Protein AF-A0A483HXH4-F1 (afdb_monomer_lite)

Organism: Klebsiella pneumoniae (NCBI:txid573)

Radius of gyration: 15.28 Å; chains: 1; bounding box: 39×33×40 Å

Sequence (122 aa):
MDLCNFKFITEDAIIRRRYWIDEIVKLSGHFVNDSSRVENEIIDEVKKSGSQALLDHLRLCTAIPESYDHDSSEEKLYSKYTDALISECFKYLGLNSIVLTERADAADVEVVCDSYSFVADA

Structure (mmCIF, N/CA/C/O backbone):
data_AF-A0A483HXH4-F1
#
_entry.id   AF-A0A483HXH4-F1
#
loop_
_atom_site.group_PDB
_atom_site.id
_atom_site.type_symbol
_atom_site.label_atom_id
_atom_site.label_alt_id
_atom_site.label_comp_id
_atom_site.label_asym_id
_atom_site.label_entity_id
_atom_site.label_seq_id
_atom_site.pdbx_PDB_ins_code
_atom_site.Cartn_x
_atom_site.Cartn_y
_atom_site.Cartn_z
_atom_site.occupancy
_atom_site.B_iso_or_equiv
_atom_site.auth_seq_id
_atom_site.auth_comp_id
_atom_site.auth_asym_id
_atom_site.auth_atom_id
_atom_site.pdbx_PDB_model_num
ATOM 1 N N . MET A 1 1 ? -21.772 -11.191 -22.559 1.00 46.03 1 MET A N 1
ATOM 2 C CA . MET A 1 1 ? -21.234 -11.458 -21.212 1.00 46.03 1 MET A CA 1
ATOM 3 C C . MET A 1 1 ? -22.047 -10.580 -20.281 1.00 46.03 1 MET A C 1
ATOM 5 O O . MET A 1 1 ? -21.958 -9.368 -20.418 1.00 46.03 1 MET A O 1
ATOM 9 N N . ASP A 1 2 ? -22.946 -11.160 -19.485 1.00 40.50 2 ASP A N 1
ATOM 10 C CA . ASP A 1 2 ? -23.796 -10.387 -18.573 1.00 40.50 2 ASP A CA 1
ATOM 11 C C . ASP A 1 2 ? -22.933 -9.786 -17.462 1.00 40.50 2 ASP A C 1
ATOM 13 O O . ASP A 1 2 ? -22.385 -10.499 -16.625 1.00 40.50 2 ASP A O 1
ATOM 17 N N . LEU A 1 3 ? -22.795 -8.461 -17.475 1.00 50.50 3 LEU A N 1
ATOM 18 C CA . LEU A 1 3 ? -22.014 -7.686 -16.503 1.00 50.50 3 LEU A CA 1
ATOM 19 C C . LEU A 1 3 ? -22.784 -7.433 -15.190 1.00 50.50 3 LEU A C 1
ATOM 21 O O . LEU A 1 3 ? -22.275 -6.768 -14.292 1.00 50.50 3 LEU A O 1
ATOM 25 N N . CYS A 1 4 ? -24.006 -7.958 -15.055 1.00 43.88 4 CYS A N 1
ATOM 26 C CA . CYS A 1 4 ? -24.961 -7.573 -14.012 1.00 43.88 4 CYS A CA 1
ATOM 27 C C . CYS A 1 4 ? -24.766 -8.215 -12.626 1.00 43.88 4 CYS A C 1
ATOM 29 O O . CYS A 1 4 ? -25.638 -8.037 -11.781 1.00 43.88 4 CYS A O 1
ATOM 31 N N . ASN A 1 5 ? -23.675 -8.941 -12.341 1.00 52.25 5 ASN A N 1
ATOM 32 C CA . ASN A 1 5 ? -23.517 -9.554 -11.011 1.00 52.25 5 ASN A CA 1
ATOM 33 C C . ASN A 1 5 ? -22.075 -9.672 -10.486 1.00 52.25 5 ASN A C 1
ATOM 35 O O . ASN A 1 5 ? -21.754 -10.600 -9.744 1.00 52.25 5 ASN A O 1
ATOM 39 N N . PHE A 1 6 ? -21.185 -8.743 -10.845 1.00 55.97 6 PHE A N 1
ATOM 40 C CA . PHE A 1 6 ? -19.881 -8.659 -10.184 1.00 55.97 6 PHE A CA 1
ATOM 41 C C . PHE A 1 6 ? -20.001 -7.844 -8.894 1.00 55.97 6 PHE A C 1
ATOM 43 O O . PHE A 1 6 ? -19.966 -6.614 -8.906 1.00 55.97 6 PHE A O 1
ATOM 50 N N . LYS A 1 7 ? -20.127 -8.529 -7.753 1.00 72.19 7 LYS A N 1
ATOM 51 C CA . LYS A 1 7 ? -19.935 -7.900 -6.441 1.00 72.19 7 LYS A CA 1
ATOM 52 C C . LYS A 1 7 ? -18.425 -7.704 -6.240 1.00 72.19 7 LYS A C 1
ATOM 54 O O . LYS A 1 7 ? -17.736 -8.592 -5.755 1.00 72.19 7 LYS A O 1
ATOM 59 N N . PHE A 1 8 ? -17.897 -6.567 -6.700 1.00 77.19 8 PHE A N 1
ATOM 60 C CA . PHE A 1 8 ? -16.458 -6.257 -6.645 1.00 77.19 8 PHE A CA 1
ATOM 61 C C . PHE A 1 8 ? -15.944 -6.018 -5.218 1.00 77.19 8 PHE A C 1
ATOM 63 O O . PHE A 1 8 ? -14.755 -6.172 -4.960 1.00 77.19 8 PHE A O 1
ATOM 70 N N . ILE A 1 9 ? -16.831 -5.667 -4.288 1.00 89.12 9 ILE A N 1
ATOM 71 C CA . ILE A 1 9 ? -16.510 -5.522 -2.867 1.00 89.12 9 ILE A CA 1
ATOM 72 C C . ILE A 1 9 ? -17.078 -6.741 -2.137 1.00 89.12 9 ILE A C 1
ATOM 74 O O . ILE A 1 9 ? -18.296 -6.898 -2.015 1.00 89.12 9 ILE A O 1
ATOM 78 N N . THR A 1 10 ? -16.189 -7.627 -1.698 1.00 91.94 10 THR A N 1
ATOM 79 C CA . THR A 1 10 ? -16.529 -8.821 -0.915 1.00 91.94 10 THR A CA 1
ATOM 80 C C . THR A 1 10 ? -16.633 -8.478 0.572 1.00 91.94 10 THR A C 1
ATOM 82 O O . THR A 1 10 ? -16.179 -7.421 1.010 1.00 91.94 10 THR A O 1
ATOM 85 N N . GLU A 1 11 ? -17.215 -9.375 1.372 1.00 92.75 11 GLU A N 1
ATOM 86 C CA . GLU A 1 11 ? -17.201 -9.210 2.835 1.00 92.75 11 GLU A CA 1
ATOM 87 C C . GLU A 1 11 ? -15.768 -9.232 3.386 1.00 92.75 11 GLU A C 1
ATOM 89 O O . GLU A 1 11 ? -15.443 -8.446 4.271 1.00 92.75 11 GLU A O 1
ATOM 94 N N . ASP A 1 12 ? -14.884 -10.045 2.800 1.00 92.50 12 ASP A N 1
ATOM 95 C CA . ASP A 1 12 ? -13.464 -10.083 3.165 1.00 92.50 12 ASP A CA 1
ATOM 96 C C . ASP A 1 12 ? -12.773 -8.737 2.911 1.00 92.50 12 ASP A C 1
ATOM 98 O O . ASP A 1 12 ? -12.000 -8.284 3.753 1.00 92.50 12 ASP A O 1
ATOM 102 N N . ALA A 1 13 ? -13.102 -8.047 1.811 1.00 93.94 13 ALA A N 1
ATOM 103 C CA . ALA A 1 13 ? -12.581 -6.710 1.535 1.00 93.94 13 ALA A CA 1
ATOM 104 C C . ALA A 1 13 ? -13.044 -5.691 2.589 1.00 93.94 13 ALA A C 1
ATOM 106 O O . ALA A 1 13 ? -12.256 -4.867 3.051 1.00 93.94 13 ALA A O 1
ATOM 107 N N . ILE A 1 14 ? -14.306 -5.777 3.026 1.00 94.75 14 ILE A N 1
ATOM 108 C CA . ILE A 1 14 ? -14.851 -4.918 4.089 1.00 94.75 14 ILE A CA 1
ATOM 109 C C . ILE A 1 14 ? -14.162 -5.211 5.429 1.00 94.75 14 ILE A C 1
ATOM 111 O O . ILE A 1 14 ? -13.817 -4.283 6.161 1.00 94.75 14 ILE A O 1
ATOM 115 N N . ILE A 1 15 ? -13.945 -6.488 5.757 1.00 95.56 15 ILE A N 1
ATOM 116 C CA . ILE A 1 15 ? -13.245 -6.907 6.978 1.00 95.56 15 ILE A CA 1
ATOM 117 C C . ILE A 1 15 ? -11.795 -6.414 6.954 1.00 95.56 15 ILE A C 1
ATOM 119 O O . ILE A 1 15 ? -11.352 -5.803 7.927 1.00 95.56 15 ILE A O 1
ATOM 123 N N . ARG A 1 16 ? -11.083 -6.608 5.837 1.00 95.31 16 ARG A N 1
ATOM 124 C CA . ARG A 1 16 ? -9.712 -6.118 5.641 1.00 95.31 16 ARG A CA 1
ATOM 125 C C . ARG A 1 16 ? -9.647 -4.605 5.803 1.00 95.31 16 ARG A C 1
ATOM 127 O O . ARG A 1 16 ? -8.813 -4.109 6.553 1.00 95.31 16 ARG A O 1
ATOM 134 N N . ARG A 1 17 ? -10.568 -3.870 5.171 1.00 95.25 17 ARG A N 1
ATOM 135 C CA . ARG A 1 17 ? -10.633 -2.410 5.291 1.00 95.25 17 ARG A CA 1
ATOM 136 C C . ARG A 1 17 ? -10.779 -1.972 6.743 1.00 95.25 17 ARG A C 1
ATOM 138 O O . ARG A 1 17 ? -10.020 -1.112 7.168 1.00 95.25 17 ARG A O 1
ATOM 145 N N . ARG A 1 18 ? -11.712 -2.563 7.499 1.00 95.19 18 ARG A N 1
ATOM 146 C CA . ARG A 1 18 ? -11.912 -2.243 8.926 1.00 95.19 18 ARG A CA 1
ATOM 147 C C . ARG A 1 18 ? -10.666 -2.529 9.754 1.00 95.19 18 ARG A C 1
ATOM 149 O O . ARG A 1 18 ? -10.249 -1.663 10.508 1.00 95.19 18 ARG A O 1
ATOM 156 N N . TYR A 1 19 ? -10.051 -3.696 9.557 1.00 95.38 19 TYR A N 1
ATOM 157 C CA . TYR A 1 19 ? -8.798 -4.034 10.228 1.00 95.38 19 TYR A CA 1
ATOM 158 C C . TYR A 1 19 ? -7.737 -2.953 10.001 1.00 95.38 19 TYR A C 1
ATOM 160 O O . TYR A 1 19 ? -7.151 -2.477 10.961 1.00 95.38 19 TYR A O 1
ATOM 168 N N . TRP A 1 20 ? -7.537 -2.514 8.757 1.00 95.00 20 TRP A N 1
ATOM 169 C CA . TRP A 1 20 ? -6.526 -1.505 8.444 1.00 95.00 20 TRP A CA 1
ATOM 170 C C . TRP A 1 20 ? -6.863 -0.106 8.969 1.00 95.00 20 TRP A C 1
ATOM 172 O O . TRP A 1 20 ? -5.947 0.617 9.349 1.00 95.00 20 TRP A O 1
ATOM 182 N N . ILE A 1 21 ? -8.149 0.261 9.068 1.00 94.38 21 ILE A N 1
ATOM 183 C CA . ILE A 1 21 ? -8.556 1.488 9.782 1.00 94.38 21 ILE A CA 1
ATOM 184 C C . ILE A 1 21 ? -8.064 1.437 11.231 1.00 94.38 21 ILE A C 1
ATOM 186 O O . ILE A 1 21 ? -7.478 2.402 11.719 1.00 94.38 21 ILE A O 1
ATOM 190 N N . ASP A 1 22 ? -8.279 0.305 11.897 1.00 93.19 22 ASP A N 1
ATOM 191 C CA . ASP A 1 22 ? -7.934 0.119 13.306 1.00 93.19 22 ASP A CA 1
ATOM 192 C C . ASP A 1 22 ? -6.429 -0.136 13.523 1.00 93.19 22 ASP A C 1
ATOM 194 O O . ASP A 1 22 ? -5.895 0.117 14.602 1.00 93.19 22 ASP A O 1
ATOM 198 N N . GLU A 1 23 ? -5.723 -0.657 12.521 1.00 92.50 23 GLU A N 1
ATOM 199 C CA . GLU A 1 23 ? -4.291 -0.964 12.596 1.00 92.50 23 GLU A CA 1
ATOM 200 C C . GLU A 1 23 ? -3.422 0.283 12.405 1.00 92.50 23 GLU A C 1
ATOM 202 O O . GLU A 1 23 ? -2.422 0.465 13.107 1.00 92.50 23 GLU A O 1
ATOM 207 N N . ILE A 1 24 ? -3.827 1.181 11.502 1.00 89.06 24 ILE A N 1
ATOM 208 C CA . ILE A 1 24 ? -3.120 2.442 11.237 1.00 89.06 24 ILE A CA 1
ATOM 209 C C . ILE A 1 24 ? -3.109 3.333 12.486 1.00 89.06 24 ILE A C 1
ATOM 211 O O . ILE A 1 24 ? -2.099 3.963 12.780 1.00 89.06 24 ILE A O 1
ATOM 215 N N . VAL A 1 25 ? -4.168 3.320 13.301 1.00 86.88 25 VAL A N 1
ATOM 216 C CA . VAL A 1 25 ? -4.222 4.129 14.534 1.00 86.88 25 VAL A CA 1
ATOM 217 C C . VAL A 1 25 ? -3.348 3.594 15.675 1.00 86.88 25 VAL A C 1
ATOM 219 O O . VAL A 1 25 ? -3.202 4.253 16.704 1.00 86.88 25 VAL A O 1
ATOM 222 N N . LYS A 1 26 ? -2.729 2.412 15.530 1.00 85.31 26 LYS A N 1
ATOM 223 C CA . LYS A 1 26 ? -1.786 1.872 16.525 1.00 85.31 26 LYS A CA 1
ATOM 224 C C . LYS A 1 26 ? -0.424 2.551 16.386 1.00 85.31 26 LYS A C 1
ATOM 226 O O . LYS A 1 26 ? 0.544 1.971 15.893 1.00 85.31 26 LYS A O 1
ATOM 231 N N . LEU A 1 27 ? -0.369 3.809 16.805 1.00 73.88 27 LEU A N 1
ATOM 232 C CA . LEU A 1 27 ? 0.818 4.653 16.735 1.00 73.88 27 LEU A CA 1
ATOM 233 C C . LEU A 1 27 ? 1.794 4.326 17.869 1.00 73.88 27 LEU A C 1
ATOM 235 O O . LEU A 1 27 ? 1.414 4.261 19.039 1.00 73.88 27 LEU A O 1
ATOM 239 N N . SER A 1 28 ? 3.078 4.195 17.536 1.00 71.75 28 SER A N 1
ATOM 240 C CA . SER A 1 28 ? 4.156 4.176 18.534 1.00 71.75 28 SER A CA 1
ATOM 241 C C . SER A 1 28 ? 4.485 5.577 19.067 1.00 71.75 28 SER A C 1
ATOM 243 O O . SER A 1 28 ? 5.221 5.708 20.045 1.00 71.75 28 SER A O 1
ATOM 245 N N . GLY A 1 29 ? 3.956 6.624 18.420 1.00 75.12 29 GLY A N 1
ATOM 246 C CA . GLY A 1 29 ? 4.299 8.027 18.666 1.00 75.12 29 GLY A CA 1
ATOM 247 C C . GLY A 1 29 ? 5.507 8.505 17.852 1.00 75.12 29 GLY A C 1
ATOM 248 O O . GLY A 1 29 ? 5.912 9.662 17.968 1.00 75.12 29 GLY A O 1
ATOM 249 N N . HIS A 1 30 ? 6.075 7.641 17.005 1.00 84.06 30 HIS A N 1
ATOM 250 C CA . HIS A 1 30 ? 7.209 7.942 16.140 1.00 84.06 30 HIS A CA 1
ATOM 251 C C . HIS A 1 30 ? 6.824 7.726 14.678 1.00 84.06 30 HIS A C 1
ATOM 253 O O . HIS A 1 30 ? 7.030 6.649 14.123 1.00 84.06 30 HIS A O 1
ATOM 259 N N . PHE A 1 31 ? 6.345 8.790 14.030 1.00 84.62 31 PHE A N 1
ATOM 260 C CA . PHE A 1 31 ? 5.771 8.731 12.682 1.00 84.62 31 PHE A CA 1
ATOM 261 C C . PHE A 1 31 ? 6.626 7.982 11.648 1.00 84.62 31 PHE A C 1
ATOM 263 O O . PHE A 1 31 ? 6.089 7.238 10.836 1.00 84.62 31 PHE A O 1
ATOM 270 N N . VAL A 1 32 ? 7.950 8.178 11.648 1.00 84.31 32 VAL A N 1
ATOM 271 C CA . VAL A 1 32 ? 8.848 7.503 10.689 1.00 84.31 32 VAL A CA 1
ATOM 272 C C . VAL A 1 32 ? 8.812 5.988 10.892 1.00 84.31 32 VAL A C 1
ATOM 274 O O . VAL A 1 32 ? 8.650 5.245 9.930 1.00 84.31 32 VAL A O 1
ATOM 277 N N . ASN A 1 33 ? 8.889 5.537 12.145 1.00 87.75 33 ASN A N 1
ATOM 278 C CA . ASN A 1 33 ? 8.805 4.117 12.477 1.00 87.75 33 ASN A CA 1
ATOM 279 C C . ASN A 1 33 ? 7.417 3.564 12.144 1.00 87.75 33 ASN A C 1
ATOM 281 O O . ASN A 1 33 ? 7.315 2.465 11.607 1.00 87.75 33 ASN A O 1
ATOM 285 N N . ASP A 1 34 ? 6.365 4.334 12.429 1.00 89.44 34 ASP A N 1
ATOM 286 C CA . ASP A 1 34 ? 4.987 3.950 12.128 1.00 89.44 34 ASP A CA 1
ATOM 287 C C . ASP A 1 34 ? 4.758 3.823 10.610 1.00 89.44 34 ASP A C 1
ATOM 289 O O . ASP A 1 34 ? 4.138 2.861 10.166 1.00 89.44 34 ASP A O 1
ATOM 293 N N . SER A 1 35 ? 5.338 4.718 9.801 1.00 89.94 35 SER A N 1
ATOM 294 C CA . SER A 1 35 ? 5.276 4.657 8.330 1.00 89.94 35 SER A CA 1
ATOM 295 C C . SER A 1 35 ? 5.971 3.409 7.793 1.00 89.94 35 SER A C 1
ATOM 297 O O . SER A 1 35 ? 5.383 2.650 7.026 1.00 89.94 35 SER A O 1
ATOM 299 N N . SER A 1 36 ? 7.200 3.144 8.250 1.00 91.75 36 SER A N 1
ATOM 300 C CA . SER A 1 36 ? 7.933 1.938 7.855 1.00 91.75 36 SER A CA 1
ATOM 301 C C . SER A 1 36 ? 7.239 0.658 8.325 1.00 91.75 36 SER A C 1
ATOM 303 O O . SER A 1 36 ? 7.299 -0.361 7.640 1.00 91.75 36 SER A O 1
ATOM 305 N N . ARG A 1 37 ? 6.577 0.675 9.488 1.00 93.06 37 ARG A N 1
ATOM 306 C CA . ARG A 1 37 ? 5.769 -0.452 9.971 1.00 93.06 37 ARG A CA 1
ATOM 307 C C . ARG A 1 37 ? 4.610 -0.735 9.018 1.00 93.06 37 ARG A C 1
ATOM 309 O O . ARG A 1 37 ? 4.483 -1.865 8.560 1.00 93.06 37 ARG A O 1
ATOM 316 N N . VAL A 1 38 ? 3.817 0.287 8.700 1.00 92.31 38 VAL A N 1
ATOM 317 C CA . VAL A 1 38 ? 2.667 0.186 7.789 1.00 92.31 38 VAL A CA 1
ATOM 318 C C . VAL A 1 38 ? 3.087 -0.363 6.426 1.00 92.31 38 VAL A C 1
ATOM 320 O O . VAL A 1 38 ? 2.478 -1.316 5.946 1.00 92.31 38 VAL A O 1
ATOM 323 N N . GLU A 1 39 ? 4.164 0.163 5.836 1.00 93.00 39 GLU A N 1
ATOM 324 C CA . GLU A 1 39 ? 4.689 -0.324 4.554 1.00 93.00 39 GLU A CA 1
ATOM 325 C C . GLU A 1 39 ? 5.037 -1.822 4.611 1.00 93.00 39 GLU A C 1
ATOM 327 O O . GLU A 1 39 ? 4.584 -2.607 3.775 1.00 93.00 39 GLU A O 1
ATOM 332 N N . ASN A 1 40 ? 5.787 -2.248 5.634 1.00 93.75 40 ASN A N 1
ATOM 333 C CA . ASN A 1 40 ? 6.171 -3.651 5.797 1.00 93.75 40 ASN A CA 1
ATOM 334 C C . ASN A 1 40 ? 4.962 -4.574 6.014 1.00 93.75 40 ASN A C 1
ATOM 336 O O . ASN A 1 40 ? 4.942 -5.688 5.492 1.00 93.75 40 ASN A O 1
ATOM 340 N N . GLU A 1 41 ? 3.948 -4.126 6.754 1.00 94.38 41 GLU A N 1
ATOM 341 C CA . GLU A 1 41 ? 2.734 -4.909 6.991 1.00 94.38 41 GLU A CA 1
ATOM 342 C C . GLU A 1 41 ? 1.919 -5.123 5.706 1.00 94.38 41 GLU A C 1
ATOM 344 O O . GLU A 1 41 ? 1.446 -6.240 5.479 1.00 94.38 41 GLU A O 1
ATOM 349 N N . ILE A 1 42 ? 1.812 -4.114 4.827 1.00 92.56 42 ILE A N 1
ATOM 350 C CA . ILE A 1 42 ? 1.161 -4.265 3.511 1.00 92.56 42 ILE A CA 1
ATOM 351 C C . ILE A 1 42 ? 1.944 -5.264 2.662 1.00 92.56 42 ILE A C 1
ATOM 353 O O . ILE A 1 42 ? 1.359 -6.195 2.105 1.00 92.56 42 ILE A O 1
ATOM 357 N N . ILE A 1 43 ? 3.268 -5.097 2.587 1.00 92.06 43 ILE A N 1
ATOM 358 C CA . ILE A 1 43 ? 4.156 -5.990 1.834 1.00 92.06 43 ILE A CA 1
ATOM 359 C C . ILE A 1 43 ? 3.958 -7.440 2.291 1.00 92.06 43 ILE A C 1
ATOM 361 O O . ILE A 1 43 ? 3.807 -8.351 1.472 1.00 92.06 43 ILE A O 1
ATOM 365 N N . ASP A 1 44 ? 3.945 -7.670 3.601 1.00 94.56 44 ASP A N 1
ATOM 366 C CA . ASP A 1 44 ? 3.762 -8.998 4.175 1.00 94.56 44 ASP A CA 1
ATOM 367 C C . ASP A 1 44 ? 2.364 -9.561 3.911 1.00 94.56 44 ASP A C 1
ATOM 369 O O . ASP A 1 44 ? 2.221 -10.753 3.622 1.00 94.56 44 ASP A O 1
ATOM 373 N N . GLU A 1 45 ? 1.325 -8.735 3.995 1.00 94.00 45 GLU A N 1
ATOM 374 C CA . GLU A 1 45 ? -0.046 -9.146 3.711 1.00 94.00 45 GLU A CA 1
ATOM 375 C C . GLU A 1 45 ? -0.233 -9.523 2.238 1.00 94.00 45 GLU A C 1
ATOM 377 O O . GLU A 1 45 ? -0.817 -10.574 1.957 1.00 94.00 45 GLU A O 1
ATOM 382 N N . VAL A 1 46 ? 0.298 -8.724 1.307 1.00 90.88 46 VAL A N 1
ATOM 383 C CA . VAL A 1 46 ? 0.250 -8.988 -0.139 1.00 90.88 46 VAL A CA 1
ATOM 384 C C . VAL A 1 46 ? 1.051 -10.244 -0.481 1.00 90.88 46 VAL A C 1
ATOM 386 O O . VAL A 1 46 ? 0.565 -11.092 -1.230 1.00 90.88 46 VAL A O 1
ATOM 389 N N . LYS A 1 47 ? 2.227 -10.450 0.129 1.00 91.31 47 LYS A N 1
ATOM 390 C CA . LYS A 1 47 ? 2.998 -11.698 -0.020 1.00 91.31 47 LYS A CA 1
ATOM 391 C C . LYS A 1 47 ? 2.227 -12.929 0.465 1.00 91.31 47 LYS A C 1
ATOM 393 O O . LYS A 1 47 ? 2.318 -13.983 -0.160 1.00 91.31 47 LYS A O 1
ATOM 398 N N . LYS A 1 48 ? 1.483 -12.818 1.572 1.00 93.50 48 LYS A N 1
ATOM 399 C CA . LYS A 1 48 ? 0.721 -13.934 2.169 1.00 93.50 48 LYS A CA 1
ATOM 400 C C . LYS A 1 48 ? -0.595 -14.220 1.445 1.00 93.50 48 LYS A C 1
ATOM 402 O O . LYS A 1 48 ? -0.956 -15.379 1.272 1.00 93.50 48 LYS A O 1
ATOM 407 N N . SER A 1 49 ? -1.318 -13.173 1.058 1.00 91.31 49 SER A N 1
ATOM 408 C CA . SER A 1 49 ? -2.703 -13.248 0.568 1.00 91.31 49 SER A CA 1
ATOM 409 C C . SER A 1 49 ? -2.816 -13.102 -0.952 1.00 91.31 49 SER A C 1
ATOM 411 O O . SER A 1 49 ? -3.893 -13.291 -1.518 1.00 91.31 49 SER A O 1
ATOM 413 N N . GLY A 1 50 ? -1.713 -12.765 -1.621 1.00 89.94 50 GLY A N 1
ATOM 414 C CA . GLY A 1 50 ? -1.651 -12.558 -3.059 1.00 89.94 50 GLY A CA 1
ATOM 415 C C . GLY A 1 50 ? -2.385 -11.302 -3.529 1.00 89.94 50 GLY A C 1
ATOM 416 O O . GLY A 1 50 ? -2.748 -10.409 -2.761 1.00 89.94 50 GLY A O 1
ATOM 417 N N . SER A 1 51 ? -2.635 -11.257 -4.835 1.00 90.38 51 SER A N 1
ATOM 418 C CA . SER A 1 51 ? -3.205 -10.100 -5.533 1.00 90.38 51 SER A CA 1
ATOM 419 C C . SER A 1 51 ? -4.622 -9.729 -5.117 1.00 90.38 51 SER A C 1
ATOM 421 O O . SER A 1 51 ? -5.036 -8.590 -5.317 1.00 90.38 51 SER A O 1
ATOM 423 N N . GLN A 1 52 ? -5.364 -10.656 -4.507 1.00 92.12 52 GLN A N 1
ATOM 424 C CA . GLN A 1 52 ? -6.701 -10.356 -4.013 1.00 92.12 52 GLN A CA 1
ATOM 425 C C . GLN A 1 52 ? -6.659 -9.338 -2.868 1.00 92.12 52 GLN A C 1
ATOM 427 O O . GLN A 1 52 ? -7.470 -8.420 -2.870 1.00 92.12 52 GLN A O 1
ATOM 432 N N . ALA A 1 53 ? -5.689 -9.430 -1.949 1.00 93.81 53 ALA A N 1
ATOM 433 C CA . ALA A 1 53 ? -5.546 -8.436 -0.882 1.00 93.81 53 ALA A CA 1
ATOM 434 C C . ALA A 1 53 ? -5.232 -7.044 -1.441 1.00 93.81 53 ALA A C 1
ATOM 436 O O . ALA A 1 53 ? -5.828 -6.060 -1.015 1.00 93.81 53 ALA A O 1
ATOM 437 N N . LEU A 1 54 ? -4.364 -6.973 -2.452 1.00 94.44 54 LEU A N 1
ATOM 438 C CA . LEU A 1 54 ? -4.043 -5.725 -3.139 1.00 94.44 54 LEU A CA 1
ATOM 439 C C . LEU A 1 54 ? -5.285 -5.104 -3.806 1.00 94.44 54 LEU A C 1
ATOM 441 O O . LEU A 1 54 ? -5.523 -3.905 -3.683 1.00 94.44 54 LEU A O 1
ATOM 445 N N . LEU A 1 55 ? -6.114 -5.921 -4.467 1.00 94.06 55 LEU A N 1
ATOM 446 C CA . LEU A 1 55 ? -7.377 -5.469 -5.061 1.00 94.06 55 LEU A CA 1
ATOM 447 C C . LEU A 1 55 ? -8.401 -5.019 -4.012 1.00 94.06 55 LEU A C 1
ATOM 449 O O . LEU A 1 55 ? -9.112 -4.044 -4.251 1.00 94.06 55 LEU A O 1
ATOM 453 N N . ASP A 1 56 ? -8.503 -5.723 -2.883 1.00 95.06 56 ASP A N 1
ATOM 454 C CA . ASP A 1 56 ? -9.403 -5.357 -1.784 1.00 95.06 56 ASP A CA 1
ATOM 455 C C . ASP A 1 56 ? -9.057 -3.964 -1.247 1.00 95.06 56 ASP A C 1
ATOM 457 O O . ASP A 1 56 ? -9.941 -3.123 -1.082 1.00 95.06 56 ASP A O 1
ATOM 461 N N . HIS A 1 57 ? -7.762 -3.719 -1.034 1.00 95.50 57 HIS A N 1
ATOM 462 C CA . HIS A 1 57 ? -7.233 -2.427 -0.615 1.00 95.50 57 HIS A CA 1
ATOM 463 C C . HIS A 1 57 ? -7.512 -1.329 -1.635 1.00 95.50 57 HIS A C 1
ATOM 465 O O . HIS A 1 57 ? -8.171 -0.349 -1.300 1.00 95.50 57 HIS A O 1
ATOM 471 N N . LEU A 1 58 ? -7.096 -1.518 -2.892 1.00 94.06 58 LEU A N 1
ATOM 472 C CA . LEU A 1 58 ? -7.259 -0.527 -3.965 1.00 94.06 58 LEU A CA 1
ATOM 473 C C . LEU A 1 58 ? -8.710 -0.074 -4.156 1.00 94.06 58 LEU A C 1
ATOM 475 O O . LEU A 1 58 ? -8.973 1.074 -4.502 1.00 94.06 58 LEU A O 1
ATOM 479 N N . ARG A 1 59 ? -9.672 -0.977 -3.950 1.00 93.50 59 ARG A N 1
ATOM 480 C CA . ARG A 1 59 ? -11.102 -0.670 -4.100 1.00 93.50 59 ARG A CA 1
ATOM 481 C C . ARG A 1 59 ? -11.650 0.225 -2.991 1.00 93.50 59 ARG A C 1
ATOM 483 O O . ARG A 1 59 ? -12.717 0.801 -3.179 1.00 93.50 59 ARG A O 1
ATOM 490 N N . LEU A 1 60 ? -10.985 0.283 -1.837 1.00 94.56 60 LEU A N 1
ATOM 491 C CA . LEU A 1 60 ? -11.522 0.879 -0.610 1.00 94.56 60 LEU A CA 1
ATOM 492 C C . LEU A 1 60 ? -10.593 1.921 0.033 1.00 94.56 60 LEU A C 1
ATOM 494 O O . LEU A 1 60 ? -11.011 2.580 0.988 1.00 94.56 60 LEU A O 1
ATOM 498 N N . CYS A 1 61 ? -9.360 2.080 -0.456 1.00 93.75 61 CYS A N 1
ATOM 499 C CA . CYS A 1 61 ? -8.355 2.946 0.157 1.00 93.75 61 CYS A CA 1
ATOM 500 C C . CYS A 1 61 ? -8.570 4.443 -0.118 1.00 93.75 61 CYS A C 1
ATOM 502 O O . CYS A 1 61 ? -8.124 5.266 0.671 1.00 93.75 61 CYS A O 1
ATOM 504 N N . THR A 1 62 ? -9.290 4.817 -1.178 1.00 89.69 62 THR A N 1
ATOM 505 C CA . THR A 1 62 ? -9.415 6.223 -1.616 1.00 89.69 62 THR A CA 1
ATOM 506 C C . THR A 1 62 ? -10.294 7.088 -0.710 1.00 89.69 62 THR A C 1
ATOM 508 O O . THR A 1 62 ? -10.316 8.306 -0.849 1.00 89.69 62 THR A O 1
ATOM 511 N N . ALA A 1 63 ? -11.066 6.473 0.189 1.00 91.38 63 ALA A N 1
ATOM 512 C CA . ALA A 1 63 ? -11.880 7.177 1.170 1.00 91.38 63 ALA A CA 1
ATOM 513 C C . ALA A 1 63 ? -11.180 7.142 2.532 1.00 91.38 63 ALA A C 1
ATOM 515 O O . ALA A 1 63 ? -11.186 6.105 3.211 1.00 91.38 63 ALA A O 1
ATOM 516 N N . ILE A 1 64 ? -10.584 8.274 2.919 1.00 92.88 64 ILE A N 1
ATOM 517 C CA . ILE A 1 64 ? -10.019 8.472 4.258 1.00 92.88 64 ILE A CA 1
ATOM 518 C C . ILE A 1 64 ? -11.146 8.304 5.296 1.00 92.88 64 ILE A C 1
ATOM 520 O O . ILE A 1 64 ? -12.243 8.829 5.086 1.00 92.88 64 ILE A O 1
ATOM 524 N N . PRO A 1 65 ? -10.931 7.551 6.391 1.00 94.12 65 PRO A N 1
ATOM 525 C CA . PRO A 1 65 ? -11.930 7.397 7.444 1.00 94.12 65 PRO A CA 1
ATOM 526 C C . PRO A 1 65 ? -12.311 8.732 8.085 1.00 94.12 65 PRO A C 1
ATOM 528 O O . PRO A 1 65 ? -11.453 9.438 8.601 1.00 94.12 65 PRO A O 1
ATOM 531 N N . GLU A 1 66 ? -13.611 9.021 8.167 1.00 93.94 66 GLU A N 1
ATOM 532 C CA . GLU A 1 66 ? -14.134 10.205 8.876 1.00 93.94 66 GLU A CA 1
ATOM 533 C C . GLU A 1 66 ? -13.830 10.192 10.385 1.00 93.94 66 GLU A C 1
ATOM 535 O O . GLU A 1 66 ? -13.966 11.207 11.058 1.00 93.94 66 GLU A O 1
ATOM 540 N N . SER A 1 67 ? -13.435 9.039 10.932 1.00 93.19 67 SER A N 1
ATOM 541 C CA . SER A 1 67 ? -12.989 8.903 12.319 1.00 93.19 67 SER A CA 1
ATOM 542 C C . SER A 1 67 ? -11.605 9.496 12.580 1.00 93.19 67 SER A C 1
ATOM 544 O O . SER A 1 67 ? -11.208 9.573 13.740 1.00 93.19 67 SER A O 1
ATOM 546 N N . TYR A 1 68 ? -10.840 9.831 11.539 1.00 93.69 68 TYR A N 1
ATOM 547 C CA . TYR A 1 68 ? -9.544 10.482 11.693 1.00 93.69 68 TYR A CA 1
ATOM 548 C C . TYR A 1 68 ? -9.743 11.992 11.726 1.00 93.69 68 TYR A C 1
ATOM 550 O O . TYR A 1 68 ? -10.358 12.565 10.827 1.00 93.69 68 TYR A O 1
ATOM 558 N N . ASP A 1 69 ? -9.218 12.635 12.768 1.00 93.69 69 ASP A N 1
ATOM 559 C CA . ASP A 1 69 ? -9.251 14.089 12.868 1.00 93.69 69 ASP A CA 1
ATOM 560 C C . ASP A 1 69 ? -8.425 14.716 11.738 1.00 93.69 69 ASP A C 1
ATOM 562 O O . ASP A 1 69 ? -7.416 14.162 11.289 1.00 93.69 69 ASP A O 1
ATOM 566 N N . HIS A 1 70 ? -8.835 15.901 11.297 1.00 93.00 70 HIS A N 1
ATOM 567 C CA . HIS A 1 70 ? -8.112 16.629 10.263 1.00 93.00 70 HIS A CA 1
ATOM 568 C C . HIS A 1 70 ? -6.699 17.015 10.733 1.00 93.00 70 HIS A C 1
ATOM 570 O O . HIS A 1 70 ? -6.520 17.514 11.845 1.00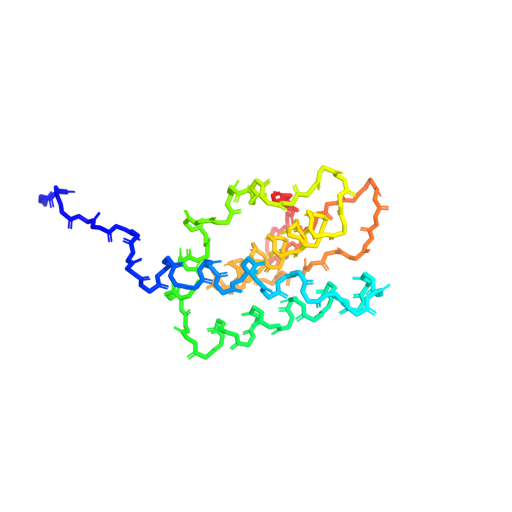 93.00 70 HIS A O 1
ATOM 576 N N . ASP A 1 71 ? -5.709 16.808 9.867 1.00 89.06 71 ASP A N 1
ATOM 577 C CA . ASP A 1 71 ? -4.269 16.975 10.093 1.00 89.06 71 ASP A CA 1
ATOM 578 C C . ASP A 1 71 ? -3.677 16.049 11.181 1.00 89.06 71 ASP A C 1
ATOM 580 O O . ASP A 1 71 ? -2.551 16.249 11.662 1.00 89.06 71 ASP A O 1
ATOM 584 N N . SER A 1 72 ? -4.409 15.001 11.563 1.00 92.19 72 SER A N 1
ATOM 585 C CA . SER A 1 72 ? -3.976 14.030 12.570 1.00 92.19 72 SER A CA 1
ATOM 586 C C . SER A 1 72 ? -2.807 13.159 12.096 1.00 92.19 72 SER A C 1
ATOM 588 O O . SER A 1 72 ? -2.465 13.091 10.910 1.00 92.19 72 SER A O 1
ATOM 590 N N . SER A 1 73 ? -2.146 12.486 13.043 1.00 92.12 73 SER A N 1
ATOM 591 C CA . SER A 1 73 ? -1.062 11.555 12.696 1.00 92.12 73 SER A CA 1
ATOM 592 C C . SER A 1 73 ? -1.611 10.327 11.972 1.00 92.12 73 SER A C 1
ATOM 594 O O . SER A 1 73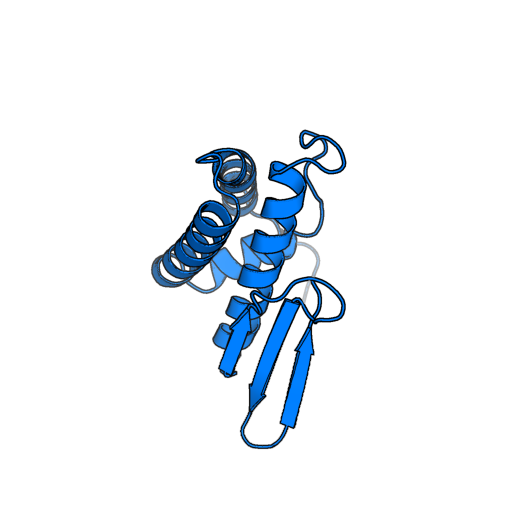 ? -0.942 9.778 11.104 1.00 92.12 73 SER A O 1
ATOM 596 N N . GLU A 1 74 ? -2.839 9.948 12.301 1.00 93.06 74 GLU A N 1
ATOM 597 C CA . GLU A 1 74 ? -3.638 8.882 11.722 1.00 93.06 74 GLU A CA 1
ATOM 598 C C . GLU A 1 74 ? -3.965 9.179 10.256 1.00 93.06 74 GLU A C 1
ATOM 600 O O . GLU A 1 74 ? -3.701 8.338 9.402 1.00 93.06 74 GLU A O 1
ATOM 605 N N . GLU A 1 75 ? -4.452 10.387 9.943 1.00 93.44 75 GLU A N 1
ATOM 606 C CA . GLU A 1 75 ? -4.698 10.824 8.560 1.00 93.44 75 GLU A CA 1
ATOM 607 C C . GLU A 1 75 ? -3.399 10.813 7.740 1.00 93.44 75 GLU A C 1
ATOM 609 O O . GLU A 1 75 ? -3.340 10.217 6.666 1.00 93.44 75 GLU A O 1
ATOM 614 N N . LYS A 1 76 ? -2.315 11.383 8.280 1.00 92.12 76 LYS A N 1
ATOM 615 C CA . LYS A 1 76 ? -1.002 11.408 7.609 1.00 92.12 76 LYS A CA 1
ATOM 616 C C . LYS A 1 76 ? -0.435 10.007 7.380 1.00 92.12 76 LYS A C 1
ATOM 618 O O . LYS A 1 76 ? 0.190 9.749 6.353 1.00 92.12 76 LYS A O 1
ATOM 623 N N . LEU A 1 77 ? -0.612 9.107 8.344 1.00 93.50 77 LEU A N 1
ATOM 624 C CA . LEU A 1 77 ? -0.155 7.727 8.227 1.00 93.50 77 LEU A CA 1
ATOM 625 C C . LEU A 1 77 ? -1.027 6.934 7.249 1.00 93.50 77 LEU A C 1
ATOM 627 O O . LEU A 1 77 ? -0.515 6.073 6.540 1.00 93.50 77 LEU A O 1
ATOM 631 N N . TYR A 1 78 ? -2.314 7.266 7.154 1.00 94.75 78 TYR A N 1
ATOM 632 C CA . TYR A 1 78 ? -3.209 6.726 6.142 1.00 94.75 78 TYR A CA 1
ATOM 633 C C . TYR A 1 78 ? -2.772 7.105 4.720 1.00 94.75 78 TYR A C 1
ATOM 635 O O . TYR A 1 78 ? -2.778 6.247 3.842 1.00 94.75 78 TYR A O 1
ATOM 643 N N . SER A 1 79 ? -2.299 8.336 4.503 1.00 93.12 79 SER A N 1
ATOM 644 C CA . SER A 1 79 ? -1.651 8.708 3.236 1.00 93.12 79 SER A CA 1
ATOM 645 C C . SER A 1 79 ? -0.384 7.881 2.978 1.00 93.12 79 SER A C 1
ATOM 647 O O . SER A 1 79 ? -0.194 7.349 1.894 1.00 93.12 79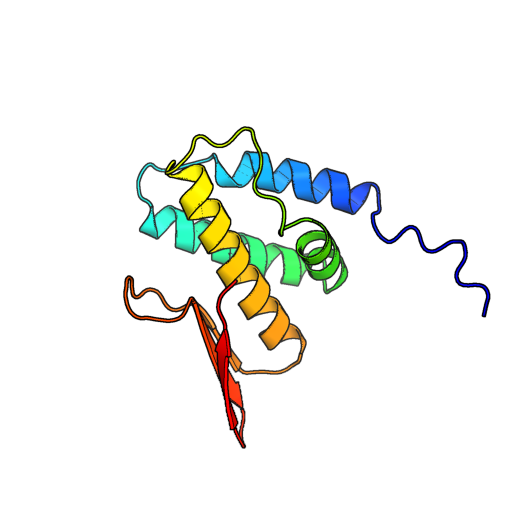 SER A O 1
ATOM 649 N N . LYS A 1 80 ? 0.459 7.636 3.991 1.00 92.94 80 LYS A N 1
ATOM 650 C CA . LYS A 1 80 ? 1.641 6.764 3.804 1.00 92.94 80 LYS A CA 1
ATOM 651 C C . LYS A 1 80 ? 1.290 5.303 3.517 1.00 92.94 80 LYS A C 1
ATOM 653 O O . LYS A 1 80 ? 2.022 4.620 2.803 1.00 92.94 80 LYS A O 1
ATOM 658 N N . TYR A 1 81 ? 0.147 4.839 4.011 1.00 94.88 81 TYR A N 1
ATOM 659 C CA . TYR A 1 81 ? -0.432 3.558 3.619 1.00 94.88 81 TYR A CA 1
ATOM 660 C C . TYR A 1 81 ? -0.801 3.529 2.120 1.00 94.88 81 TYR A C 1
ATOM 662 O O . TYR A 1 81 ? -0.518 2.527 1.461 1.00 94.88 81 TYR A O 1
ATOM 670 N N . THR A 1 82 ? -1.372 4.600 1.549 1.00 95.75 82 THR A N 1
ATOM 671 C CA . THR A 1 82 ? -1.710 4.643 0.112 1.00 95.75 82 THR A CA 1
ATOM 672 C C . THR A 1 82 ? -0.475 4.711 -0.787 1.00 95.75 82 THR A C 1
ATOM 674 O O . THR A 1 82 ? -0.452 4.027 -1.813 1.00 95.75 82 THR A O 1
ATOM 677 N N . ASP A 1 83 ? 0.584 5.410 -0.369 1.00 95.25 83 ASP A N 1
ATOM 678 C CA . ASP A 1 83 ? 1.872 5.448 -1.082 1.00 95.25 83 ASP A CA 1
ATOM 679 C C . ASP A 1 83 ? 2.489 4.044 -1.191 1.00 95.25 83 ASP A C 1
ATOM 681 O O . ASP A 1 83 ? 2.875 3.570 -2.265 1.00 95.25 83 ASP A O 1
ATOM 685 N N . ALA A 1 84 ? 2.536 3.329 -0.063 1.00 95.00 84 ALA A N 1
ATOM 686 C CA . ALA A 1 84 ? 3.025 1.958 -0.019 1.00 95.00 84 ALA A CA 1
ATOM 687 C C . ALA A 1 84 ? 2.160 1.028 -0.882 1.00 95.00 84 ALA A C 1
ATOM 689 O O . ALA A 1 84 ? 2.688 0.198 -1.626 1.00 95.00 84 ALA A O 1
ATOM 690 N N . LEU A 1 85 ? 0.835 1.201 -0.844 1.00 95.75 85 LEU A N 1
ATOM 691 C CA . LEU A 1 85 ? -0.088 0.409 -1.645 1.00 95.75 85 LEU A CA 1
ATOM 692 C C . LEU A 1 85 ? 0.160 0.579 -3.147 1.00 95.75 85 LEU A C 1
ATOM 694 O O . LEU A 1 85 ? 0.245 -0.417 -3.870 1.00 95.75 85 LEU A O 1
ATOM 698 N N . ILE A 1 86 ? 0.275 1.818 -3.632 1.00 95.88 86 ILE A N 1
ATOM 699 C CA . ILE A 1 86 ? 0.471 2.063 -5.063 1.00 95.88 86 ILE A CA 1
ATOM 700 C C . ILE A 1 86 ? 1.855 1.586 -5.521 1.00 95.88 86 ILE A C 1
ATOM 702 O O . ILE A 1 86 ? 1.970 1.014 -6.608 1.00 95.88 86 ILE A O 1
ATOM 706 N N . SER A 1 87 ? 2.881 1.683 -4.664 1.00 96.31 87 SER A N 1
ATOM 707 C CA . SER A 1 87 ? 4.190 1.074 -4.929 1.00 96.31 87 SER A CA 1
ATOM 708 C C . SER A 1 87 ? 4.097 -0.449 -5.092 1.00 96.31 87 SER A C 1
ATOM 710 O O . SER A 1 87 ? 4.607 -1.001 -6.072 1.00 96.31 87 SER A O 1
ATOM 712 N N . GLU A 1 88 ? 3.382 -1.143 -4.198 1.00 95.94 88 GLU A N 1
ATOM 713 C CA . GLU A 1 88 ? 3.143 -2.588 -4.320 1.00 95.94 88 GLU A CA 1
ATOM 714 C C . GLU A 1 88 ? 2.332 -2.944 -5.573 1.00 95.94 88 GLU A C 1
ATOM 716 O O . GLU A 1 88 ? 2.562 -3.991 -6.181 1.00 95.94 88 GLU A O 1
ATOM 721 N N . CYS A 1 89 ? 1.440 -2.061 -6.031 1.00 95.81 89 CYS A N 1
ATOM 722 C CA . CYS A 1 89 ? 0.740 -2.244 -7.301 1.00 95.81 89 CYS A CA 1
ATOM 723 C C . CYS A 1 89 ? 1.690 -2.221 -8.492 1.00 95.81 89 CYS A C 1
ATOM 725 O O . CYS A 1 89 ? 1.620 -3.106 -9.346 1.00 95.81 89 CYS A O 1
ATOM 727 N N . PHE A 1 90 ? 2.608 -1.257 -8.547 1.00 96.56 90 PHE A N 1
ATOM 728 C CA . PHE A 1 90 ? 3.606 -1.211 -9.613 1.00 96.56 90 PHE A CA 1
ATOM 729 C C . PHE A 1 90 ? 4.541 -2.424 -9.572 1.00 96.56 90 PHE A C 1
ATOM 731 O O . PHE A 1 90 ? 4.799 -3.018 -10.620 1.00 96.56 90 PHE A O 1
ATOM 738 N N . LYS A 1 91 ? 4.963 -2.867 -8.380 1.00 95.50 91 LYS A N 1
ATOM 739 C CA . LYS A 1 91 ? 5.738 -4.111 -8.218 1.00 95.50 91 LYS A CA 1
ATOM 740 C C . LYS A 1 91 ? 4.962 -5.335 -8.692 1.00 95.50 91 LYS A C 1
ATOM 742 O O . LYS A 1 91 ? 5.515 -6.178 -9.394 1.00 95.50 91 LYS A O 1
ATOM 747 N N . TYR A 1 92 ? 3.669 -5.417 -8.377 1.00 94.50 92 TYR A N 1
ATOM 748 C CA . TYR A 1 92 ? 2.800 -6.497 -8.844 1.00 94.50 92 TYR A CA 1
ATOM 749 C C . TYR A 1 92 ? 2.653 -6.518 -10.375 1.00 94.50 92 TYR A C 1
ATOM 751 O O . TYR A 1 92 ? 2.563 -7.588 -10.976 1.00 94.50 92 TYR A O 1
ATOM 759 N N . L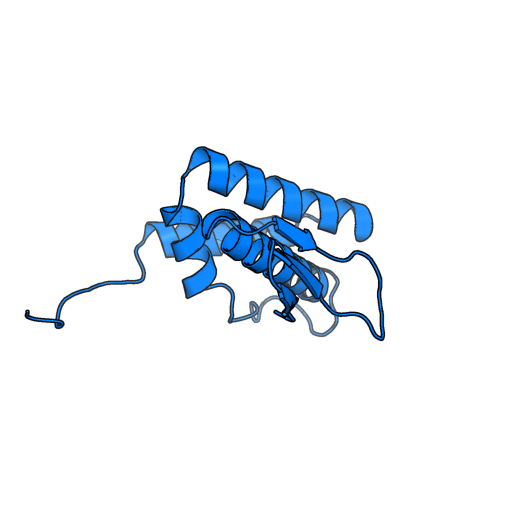EU A 1 93 ? 2.688 -5.349 -11.022 1.00 94.50 93 LEU A N 1
ATOM 760 C CA . LEU A 1 93 ? 2.727 -5.215 -12.483 1.00 94.50 93 LEU A CA 1
ATOM 761 C C . LEU A 1 93 ? 4.103 -5.548 -13.095 1.00 94.50 93 LEU A C 1
ATOM 763 O O . LEU A 1 93 ? 4.252 -5.492 -14.315 1.00 94.50 93 LEU A O 1
ATOM 767 N N . GLY A 1 94 ? 5.093 -5.917 -12.278 1.00 94.69 94 GLY A N 1
ATOM 768 C CA . GLY A 1 94 ? 6.441 -6.279 -12.716 1.00 94.69 94 GLY A CA 1
ATOM 769 C C . GLY A 1 94 ? 7.391 -5.092 -12.877 1.00 94.69 94 GLY A C 1
ATOM 770 O O . GLY A 1 94 ? 8.412 -5.232 -13.546 1.00 94.69 94 GLY A O 1
ATOM 771 N N . LEU A 1 95 ? 7.067 -3.931 -12.301 1.00 97.38 95 LEU A N 1
ATOM 772 C CA . LEU A 1 95 ? 7.909 -2.734 -12.352 1.00 97.38 95 LEU A CA 1
ATOM 773 C C . LEU A 1 95 ? 8.775 -2.620 -11.090 1.00 97.38 95 LEU A C 1
ATOM 775 O O . LEU A 1 95 ? 8.396 -3.097 -10.021 1.00 97.38 95 LEU A O 1
ATOM 779 N N . ASN A 1 96 ? 9.918 -1.937 -11.178 1.00 97.62 96 ASN A N 1
ATOM 780 C CA . ASN A 1 96 ? 10.687 -1.592 -9.983 1.00 97.62 96 ASN A CA 1
ATOM 781 C C . ASN A 1 96 ? 10.123 -0.297 -9.401 1.00 97.62 96 ASN A C 1
ATOM 783 O O . ASN A 1 96 ? 10.132 0.725 -10.080 1.00 97.62 96 ASN A O 1
ATOM 787 N N . SER A 1 97 ? 9.636 -0.334 -8.162 1.00 97.50 97 SER A N 1
ATOM 788 C CA . SER A 1 97 ? 9.045 0.830 -7.498 1.00 97.50 97 SER A CA 1
ATOM 789 C C . SER A 1 97 ? 9.529 0.955 -6.059 1.00 97.50 97 SER A C 1
ATOM 791 O O . SER A 1 97 ? 9.758 -0.058 -5.395 1.00 97.50 97 SER A O 1
ATOM 793 N N . ILE A 1 98 ? 9.669 2.194 -5.590 1.00 95.81 98 ILE A N 1
ATOM 794 C CA . ILE A 1 98 ? 10.006 2.535 -4.207 1.00 95.81 98 ILE A CA 1
ATOM 795 C C . ILE A 1 98 ? 9.122 3.683 -3.712 1.00 95.81 98 ILE A C 1
ATOM 797 O O . ILE A 1 98 ? 8.767 4.568 -4.489 1.00 95.81 98 ILE A O 1
ATOM 801 N N . VAL A 1 99 ? 8.804 3.677 -2.417 1.00 95.25 99 VAL A N 1
ATOM 802 C CA . VAL A 1 99 ? 8.212 4.833 -1.731 1.00 95.25 99 VAL A CA 1
ATOM 803 C C . VAL A 1 99 ? 9.332 5.808 -1.374 1.00 95.25 99 VAL A C 1
ATOM 805 O O . VAL A 1 99 ? 10.366 5.411 -0.829 1.00 95.25 99 VAL A O 1
ATOM 808 N N . LEU A 1 100 ? 9.143 7.083 -1.690 1.00 93.12 100 LEU A N 1
ATOM 809 C CA . LEU A 1 100 ? 10.082 8.147 -1.367 1.00 93.12 100 LEU A CA 1
ATOM 810 C C . LEU A 1 100 ? 9.851 8.617 0.076 1.00 93.12 100 LEU A C 1
ATOM 812 O O . LEU A 1 100 ? 8.728 8.842 0.521 1.00 93.12 100 LEU A O 1
ATOM 816 N N . THR A 1 101 ? 10.938 8.745 0.839 1.00 86.00 101 THR A N 1
ATOM 817 C CA . THR A 1 101 ? 10.882 9.146 2.261 1.00 86.00 101 THR A CA 1
ATOM 818 C C . THR A 1 101 ? 11.070 10.649 2.470 1.00 86.00 101 THR A C 1
ATOM 820 O O . THR A 1 101 ? 10.884 11.158 3.581 1.00 86.00 101 THR A O 1
ATOM 823 N N . GLU A 1 102 ? 11.436 11.359 1.406 1.00 80.56 102 GLU A N 1
A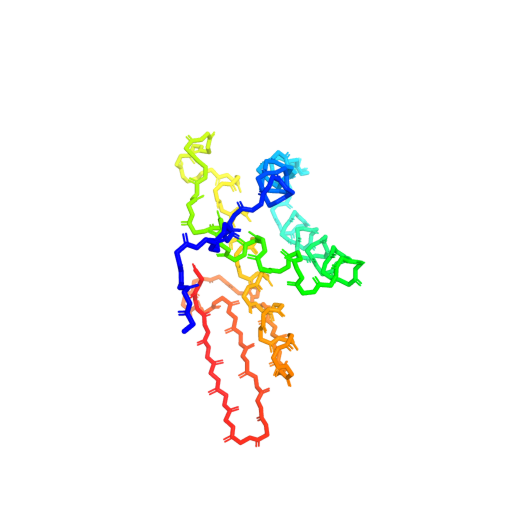TOM 824 C CA . GLU A 1 102 ? 11.593 12.808 1.381 1.00 80.56 102 GLU A CA 1
ATOM 825 C C . GLU A 1 102 ? 10.233 13.498 1.570 1.00 80.56 102 GLU A C 1
ATOM 827 O O . GLU A 1 102 ? 9.178 12.950 1.257 1.00 80.56 102 GLU A O 1
ATOM 832 N N . ARG A 1 103 ? 10.243 14.701 2.150 1.00 69.81 103 ARG A N 1
ATOM 833 C CA . ARG A 1 103 ? 9.029 15.489 2.394 1.00 69.81 103 ARG A CA 1
ATOM 834 C C . ARG A 1 103 ? 9.160 16.858 1.756 1.00 69.81 103 ARG A C 1
ATOM 836 O O . ARG A 1 103 ? 10.193 17.497 1.934 1.00 69.81 103 ARG A O 1
ATOM 843 N N . ALA A 1 104 ? 8.046 17.320 1.187 1.00 72.50 104 ALA A N 1
ATOM 844 C CA . ALA A 1 104 ? 7.888 18.581 0.465 1.00 72.50 104 ALA A CA 1
ATOM 845 C C . ALA A 1 104 ? 8.683 18.637 -0.851 1.00 72.50 104 ALA A C 1
ATOM 847 O O . ALA A 1 104 ? 9.863 18.312 -0.885 1.00 72.50 104 ALA A O 1
ATOM 848 N N . ASP A 1 105 ? 8.013 19.084 -1.919 1.00 80.69 105 ASP A N 1
ATOM 849 C CA . ASP A 1 105 ? 8.588 19.212 -3.271 1.00 80.69 105 ASP A CA 1
ATOM 850 C C . ASP A 1 105 ? 9.143 17.889 -3.850 1.00 80.69 105 ASP A C 1
ATOM 852 O O . ASP A 1 105 ? 10.058 17.881 -4.670 1.00 80.69 105 ASP A O 1
ATOM 856 N N . ALA A 1 106 ? 8.575 16.761 -3.412 1.00 85.00 106 ALA A N 1
ATOM 857 C CA . ALA A 1 106 ? 8.896 15.411 -3.863 1.00 85.00 106 ALA A CA 1
ATOM 858 C C . ALA A 1 106 ? 7.598 14.622 -4.082 1.00 85.00 106 ALA A C 1
ATOM 860 O O . ALA A 1 106 ? 6.604 14.878 -3.403 1.00 85.00 106 ALA A O 1
ATOM 861 N N . ALA A 1 107 ? 7.618 13.687 -5.033 1.00 90.31 107 ALA A N 1
ATOM 862 C CA . ALA A 1 107 ? 6.523 12.741 -5.248 1.00 90.31 107 ALA A CA 1
ATOM 863 C C . ALA A 1 107 ? 6.504 11.661 -4.153 1.00 90.31 107 ALA A C 1
ATOM 865 O O . ALA A 1 107 ? 7.494 11.487 -3.441 1.00 90.31 107 ALA A O 1
ATOM 866 N N . ASP A 1 108 ? 5.420 10.890 -4.060 1.00 93.69 108 ASP A N 1
ATOM 867 C CA . ASP A 1 108 ? 5.325 9.802 -3.081 1.00 93.69 108 ASP A CA 1
ATOM 868 C C . ASP A 1 108 ? 6.047 8.533 -3.534 1.00 93.69 108 ASP A C 1
ATOM 870 O O . ASP A 1 108 ? 6.646 7.826 -2.722 1.00 93.69 108 ASP A O 1
ATOM 874 N N . VAL A 1 109 ? 6.002 8.222 -4.833 1.00 96.62 109 VAL A N 1
ATOM 875 C CA . VAL A 1 109 ? 6.520 6.963 -5.378 1.00 96.62 109 VAL A CA 1
ATOM 876 C C . VAL A 1 109 ? 7.327 7.201 -6.646 1.00 96.62 109 VAL A C 1
ATOM 878 O O . VAL A 1 109 ? 6.880 7.879 -7.571 1.00 96.62 109 VAL A O 1
ATOM 881 N N . GLU A 1 110 ? 8.497 6.570 -6.724 1.00 97.25 110 GLU A N 1
ATOM 882 C CA . GLU A 1 110 ? 9.297 6.476 -7.946 1.00 97.25 110 GLU A CA 1
ATOM 883 C C . GLU A 1 110 ? 9.148 5.083 -8.565 1.00 97.25 110 GLU A C 1
ATOM 885 O O . GLU A 1 110 ? 9.096 4.064 -7.864 1.00 97.25 110 GLU A O 1
ATOM 890 N N . VAL A 1 111 ? 9.079 5.034 -9.897 1.00 98.25 111 VAL A N 1
ATOM 891 C CA . VAL A 1 111 ? 9.016 3.793 -10.668 1.00 98.25 111 VAL A CA 1
ATOM 892 C C . VAL A 1 111 ? 10.016 3.834 -11.817 1.00 98.25 111 VAL A C 1
ATOM 894 O O . VAL A 1 111 ? 10.026 4.764 -12.627 1.00 98.25 111 VAL A O 1
ATOM 897 N N . VAL A 1 112 ? 10.833 2.786 -11.925 1.00 97.75 112 VAL A N 1
ATOM 898 C CA . VAL A 1 112 ? 11.883 2.654 -12.939 1.00 97.75 112 VAL A CA 1
ATOM 899 C C . VAL A 1 112 ? 11.716 1.355 -13.721 1.00 97.75 112 VAL A C 1
ATOM 901 O O . VAL A 1 112 ? 11.573 0.264 -13.163 1.00 97.75 112 VAL A O 1
ATOM 904 N N . CYS A 1 113 ? 11.770 1.483 -15.042 1.00 95.00 113 CYS A N 1
ATOM 905 C CA . CYS A 1 113 ? 11.745 0.393 -16.009 1.00 95.00 113 CYS A CA 1
ATOM 906 C C . CYS A 1 113 ? 12.948 0.523 -16.954 1.00 95.00 113 CYS A C 1
ATOM 908 O O . CYS A 1 113 ? 13.600 1.564 -17.003 1.00 95.00 113 CYS A O 1
ATOM 910 N N . ASP A 1 114 ? 13.199 -0.494 -17.779 1.00 92.94 114 ASP A N 1
ATOM 911 C CA . ASP A 1 114 ? 14.348 -0.494 -18.701 1.00 92.94 114 ASP A CA 1
ATOM 912 C C . ASP A 1 114 ? 14.327 0.653 -19.729 1.00 92.94 114 ASP A C 1
ATOM 914 O O . ASP A 1 114 ? 15.373 1.064 -20.225 1.00 92.94 114 ASP A O 1
ATOM 918 N N . SER A 1 115 ? 13.139 1.153 -20.088 1.00 96.75 115 SER A N 1
ATOM 919 C CA . SER A 1 115 ? 12.955 2.130 -21.176 1.00 96.75 115 SER A CA 1
ATOM 920 C C . SER A 1 115 ? 12.334 3.459 -20.750 1.00 96.75 115 SER A C 1
ATOM 922 O O . SER A 1 115 ? 12.346 4.409 -21.531 1.00 96.75 115 SER A O 1
ATOM 924 N N . TYR A 1 116 ? 11.788 3.541 -19.538 1.00 97.00 116 TYR A N 1
ATOM 925 C CA . TYR A 1 116 ? 11.152 4.745 -19.019 1.00 97.00 116 TYR A CA 1
ATOM 926 C C . TYR A 1 116 ? 11.140 4.734 -17.492 1.00 97.00 116 TYR A C 1
ATOM 928 O O . TYR A 1 116 ? 11.255 3.688 -16.852 1.00 97.00 116 TYR A O 1
ATOM 936 N N . SER A 1 117 ? 10.948 5.911 -16.917 1.00 97.50 117 SER A N 1
ATOM 937 C CA . SER A 1 117 ? 10.647 6.094 -15.505 1.00 97.50 117 SER A CA 1
ATOM 938 C C . SER A 1 117 ? 9.503 7.086 -15.353 1.00 97.50 117 SER A C 1
ATOM 940 O O . SER A 1 117 ? 9.200 7.856 -16.271 1.00 97.50 117 SER A O 1
ATOM 942 N N . PHE A 1 118 ? 8.838 7.030 -14.208 1.00 97.44 118 PHE A N 1
ATOM 943 C CA . PHE A 1 118 ? 7.800 7.979 -13.839 1.00 97.44 118 PHE A CA 1
ATOM 944 C C . PHE A 1 118 ? 7.696 8.084 -12.319 1.00 97.44 118 PHE A C 1
ATOM 946 O O . PHE A 1 118 ? 8.228 7.254 -11.581 1.00 97.44 118 PHE A O 1
ATOM 953 N N . VAL A 1 119 ? 6.994 9.118 -11.874 1.00 97.06 119 VAL A N 1
ATOM 954 C CA . VAL A 1 119 ? 6.628 9.320 -10.474 1.00 97.06 119 VAL A CA 1
ATOM 955 C C . VAL A 1 119 ? 5.114 9.229 -10.318 1.00 97.06 119 VAL A C 1
ATOM 957 O O . VAL A 1 119 ? 4.380 9.475 -11.280 1.00 97.06 119 VAL A O 1
ATOM 960 N N . ALA A 1 120 ? 4.654 8.862 -9.127 1.00 95.69 120 ALA A N 1
ATOM 961 C CA . ALA A 1 120 ? 3.243 8.794 -8.767 1.00 95.69 120 ALA A CA 1
ATOM 962 C C . ALA A 1 120 ? 2.991 9.455 -7.404 1.00 95.69 120 ALA A C 1
ATOM 964 O O . ALA A 1 120 ? 3.882 9.507 -6.557 1.00 95.69 120 ALA A O 1
ATOM 965 N N . ASP A 1 121 ? 1.767 9.945 -7.244 1.00 93.50 121 ASP A N 1
ATOM 966 C CA . ASP A 1 121 ? 1.223 10.638 -6.072 1.00 93.50 121 ASP A CA 1
ATOM 967 C C . ASP A 1 121 ? -0.145 9.98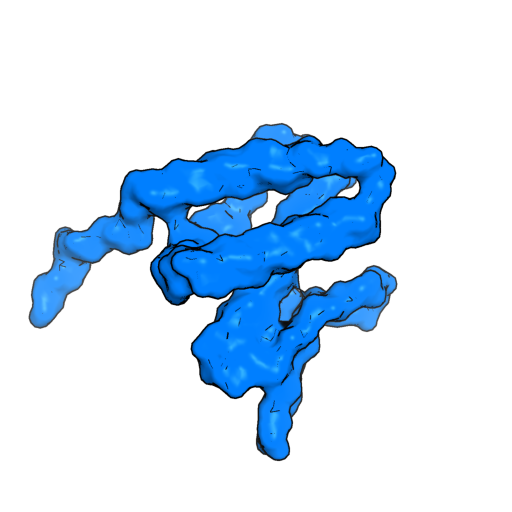7 -5.801 1.00 93.50 121 ASP A C 1
ATOM 969 O O . ASP A 1 121 ? -0.865 9.690 -6.771 1.00 93.50 121 ASP A O 1
ATOM 973 N N . ALA A 1 122 ? -0.425 9.629 -4.547 1.00 90.50 122 ALA A N 1
ATOM 974 C CA . ALA A 1 122 ? -1.478 8.669 -4.185 1.00 90.50 122 ALA A CA 1
ATOM 975 C C . ALA A 1 122 ? -2.744 9.311 -3.597 1.00 90.50 122 ALA A C 1
ATOM 977 O O . ALA A 1 122 ? -2.642 10.189 -2.714 1.00 90.50 122 ALA A O 1
#

pLDDT: mean 89.7, std 11.08, range [40.5, 98.25]

InterPro domains:
  IPR019043 Restriction endonuclease, type II, HindIII [PF09518] (20-122)
  IPR038373 Restriction endonuclease, type II, HindIII superfamily [G3DSA:3.40.91.70] (17-122)

Secondary structure (DSSP, 8-state):
---TT---S-HHHHHHHHHHHHHHT---S-HHHHHHHHHHHHHHHHHHHTHHHHHHHHTTTTS--TTSPTT-HHHHHHHHHHHHHHHHHHHHTT-EEEE----SSS-SEEEE-SS-EEEE--

Foldseek 3Di:
DDPPDPPLADVVLVVLLVVVLVLLPPDPVDLVVSLVVLLVVLVVCCVVVPCSNLSSCVVRLPDDDPPADPPHSSSVSSQSNVLSSVQVVCVSVVWHKDADPDDDPDAGMWTDDPPDIDGDHD